Protein AF-0000000083150110 (afdb_homodimer)

Structure (mmCIF, N/CA/C/O backbone):
data_AF-0000000083150110-model_v1
#
loop_
_entity.id
_entity.type
_entity.pdbx_description
1 polymer 'Transcriptional regulator'
#
loop_
_atom_site.group_PDB
_atom_site.id
_atom_site.type_symbol
_atom_site.label_atom_id
_atom_site.label_alt_id
_atom_site.label_comp_id
_atom_site.label_asym_id
_atom_site.label_entity_id
_atom_site.label_seq_id
_atom_site.pdbx_PDB_ins_code
_atom_site.Cartn_x
_atom_site.Cartn_y
_atom_site.Cartn_z
_atom_site.occupancy
_atom_site.B_iso_or_equiv
_atom_site.auth_seq_id
_atom_site.auth_comp_id
_atom_site.auth_asym_id
_atom_site.auth_atom_id
_atom_site.pdbx_PDB_model_num
ATOM 1 N N . MET A 1 1 ? 11.039 -17.516 0.386 1 94 1 MET A N 1
ATOM 2 C CA . MET A 1 1 ? 11.211 -16.078 0.216 1 94 1 MET A CA 1
ATOM 3 C C . MET A 1 1 ? 12.289 -15.539 1.155 1 94 1 MET A C 1
ATOM 5 O O . MET A 1 1 ? 12.344 -15.922 2.324 1 94 1 MET A O 1
ATOM 9 N N . ARG A 1 2 ? 13.18 -14.594 0.629 1 96.5 2 ARG A N 1
ATOM 10 C CA . ARG A 1 2 ? 14.25 -14.031 1.454 1 96.5 2 ARG A CA 1
ATOM 11 C C . ARG A 1 2 ? 13.68 -13.18 2.58 1 96.5 2 ARG A C 1
ATOM 13 O O . ARG A 1 2 ? 12.766 -12.375 2.359 1 96.5 2 ARG A O 1
ATOM 20 N N . PRO A 1 3 ? 14.125 -13.375 3.77 1 95.38 3 PRO A N 1
ATOM 21 C CA . PRO A 1 3 ? 13.609 -12.609 4.906 1 95.38 3 PRO A CA 1
ATOM 22 C C . PRO A 1 3 ? 13.75 -11.102 4.715 1 95.38 3 PRO A C 1
ATOM 24 O O . PRO A 1 3 ? 12.938 -10.328 5.238 1 95.38 3 PRO A O 1
ATOM 27 N N . GLU A 1 4 ? 14.703 -10.641 3.883 1 96.38 4 GLU A N 1
ATOM 28 C CA . GLU A 1 4 ? 14.969 -9.219 3.668 1 96.38 4 GLU A CA 1
ATOM 29 C C . GLU A 1 4 ? 13.828 -8.555 2.898 1 96.38 4 GLU A C 1
ATOM 31 O O . GLU A 1 4 ? 13.695 -7.332 2.91 1 96.38 4 GLU A O 1
ATOM 36 N N . CYS A 1 5 ? 12.992 -9.383 2.209 1 97.5 5 CYS A N 1
ATOM 37 C CA . CYS A 1 5 ? 11.883 -8.836 1.439 1 97.5 5 CYS A CA 1
ATOM 38 C C . CYS A 1 5 ? 10.781 -8.32 2.359 1 97.5 5 CYS A C 1
ATOM 40 O O . CYS A 1 5 ? 9.898 -7.578 1.926 1 97.5 5 CYS A O 1
ATOM 42 N N . PHE A 1 6 ? 10.859 -8.719 3.662 1 95.75 6 PHE A N 1
ATOM 43 C CA . PHE A 1 6 ? 9.781 -8.383 4.59 1 95.75 6 PHE A CA 1
ATOM 44 C C . PHE A 1 6 ? 10.18 -7.203 5.469 1 95.75 6 PHE A C 1
ATOM 46 O O . PHE A 1 6 ? 9.43 -6.812 6.367 1 95.75 6 PHE A O 1
ATOM 53 N N . LEU A 1 7 ? 11.375 -6.652 5.207 1 94.88 7 LEU A N 1
ATOM 54 C CA . LEU A 1 7 ? 11.828 -5.496 5.973 1 94.88 7 LEU A CA 1
ATOM 55 C C . LEU A 1 7 ? 11.125 -4.227 5.504 1 94.88 7 LEU A C 1
ATOM 57 O O . LEU A 1 7 ? 10.594 -4.18 4.391 1 94.88 7 LEU A O 1
ATOM 61 N N . PRO A 1 8 ? 11.062 -3.248 6.441 1 95.25 8 PRO A N 1
ATOM 62 C CA . PRO A 1 8 ? 10.484 -1.968 6.031 1 95.25 8 PRO A CA 1
ATOM 63 C C . PRO A 1 8 ? 11.305 -1.267 4.953 1 95.25 8 PRO A C 1
ATOM 65 O O . PRO A 1 8 ? 12.5 -1.531 4.816 1 95.25 8 PRO A O 1
ATOM 68 N N . PHE A 1 9 ? 10.664 -0.496 4.207 1 94.75 9 PHE A N 1
ATOM 69 C CA . PHE A 1 9 ? 11.359 0.436 3.326 1 94.75 9 PHE A CA 1
ATOM 70 C C . PHE A 1 9 ? 12.148 1.46 4.133 1 94.75 9 PHE A C 1
ATOM 72 O O . PHE A 1 9 ? 11.68 1.935 5.172 1 94.75 9 PHE A O 1
ATOM 79 N N . PRO A 1 10 ? 13.43 1.788 3.73 1 94.88 10 PRO A N 1
ATOM 80 C CA . PRO A 1 10 ? 14.117 1.41 2.492 1 94.88 10 PRO A CA 1
ATOM 81 C C . PRO A 1 10 ? 15.047 0.213 2.676 1 94.88 10 PRO A C 1
ATOM 83 O O . PRO A 1 10 ? 15.852 -0.09 1.791 1 94.88 10 PRO A O 1
ATOM 86 N N . GLU A 1 11 ? 14.945 -0.553 3.756 1 95.44 11 GLU A N 1
ATOM 87 C CA . GLU A 1 11 ? 15.859 -1.653 4.055 1 95.44 11 GLU A CA 1
ATOM 88 C C . GLU A 1 11 ? 15.453 -2.924 3.314 1 95.44 11 GLU A C 1
ATOM 90 O O . GLU A 1 11 ? 16.25 -3.861 3.195 1 95.44 11 GLU A O 1
ATOM 95 N N . TRP A 1 12 ? 14.219 -2.936 2.836 1 96.25 12 TRP A N 1
ATOM 96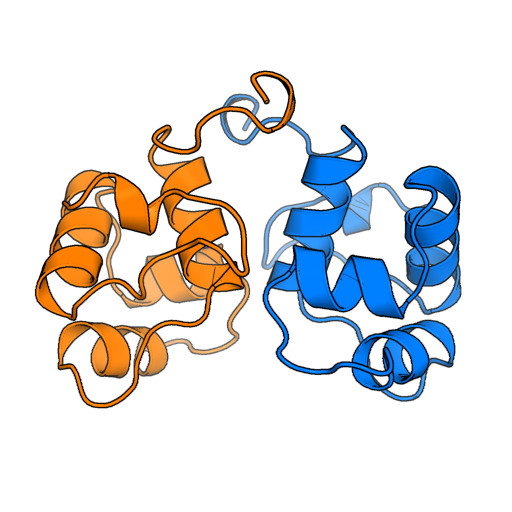 C CA . TRP A 1 12 ? 13.711 -4.137 2.18 1 96.25 12 TRP A CA 1
ATOM 97 C C . TRP A 1 12 ? 14.531 -4.465 0.936 1 96.25 12 TRP A C 1
ATOM 99 O O . TRP A 1 12 ? 15.242 -3.604 0.411 1 96.25 12 TRP A O 1
ATOM 109 N N . SER A 1 13 ? 14.508 -5.746 0.57 1 97.44 13 SER A N 1
ATOM 110 C CA . SER A 1 13 ? 14.961 -6.184 -0.747 1 97.44 13 SER A CA 1
ATOM 111 C C . SER A 1 13 ? 13.781 -6.41 -1.688 1 97.44 13 SER A C 1
ATOM 113 O O . SER A 1 13 ? 12.812 -7.078 -1.326 1 97.44 13 SER A O 1
ATOM 115 N N . VAL A 1 14 ? 13.875 -5.816 -2.799 1 98.25 14 VAL A N 1
ATOM 116 C CA . VAL A 1 14 ? 12.805 -5.965 -3.775 1 98.25 14 VAL A CA 1
ATOM 117 C C . VAL A 1 14 ? 12.586 -7.445 -4.082 1 98.25 14 VAL A C 1
ATOM 119 O O . VAL A 1 14 ? 13.523 -8.148 -4.477 1 98.25 14 VAL A O 1
ATOM 122 N N . PRO A 1 15 ? 11.328 -7.879 -3.807 1 98.31 15 PRO A N 1
ATOM 123 C CA . PRO A 1 15 ? 11.062 -9.281 -4.129 1 98.31 15 PRO A CA 1
ATOM 124 C C . PRO A 1 15 ? 11.273 -9.594 -5.609 1 98.31 15 PRO A C 1
ATOM 126 O O . PRO A 1 15 ? 10.969 -8.766 -6.469 1 98.31 15 PRO A O 1
ATOM 129 N N . THR A 1 16 ? 11.75 -10.812 -5.949 1 98.62 16 THR A N 1
ATOM 130 C CA . THR A 1 16 ? 11.828 -11.297 -7.324 1 98.62 16 THR A CA 1
ATOM 131 C C . THR A 1 16 ? 10.445 -11.703 -7.832 1 98.62 16 THR A C 1
ATOM 133 O O . THR A 1 16 ? 9.5 -11.82 -7.051 1 98.62 16 THR A O 1
ATOM 136 N N . LYS A 1 17 ? 10.391 -11.914 -9.141 1 98.75 17 LYS A N 1
ATOM 137 C CA . LYS A 1 17 ? 9.133 -12.391 -9.711 1 98.75 17 LYS A CA 1
ATOM 138 C C . LYS A 1 17 ? 8.711 -13.711 -9.086 1 98.75 17 LYS A C 1
ATOM 140 O O . LYS A 1 17 ? 7.516 -13.953 -8.891 1 98.75 17 LYS A O 1
ATOM 145 N N . GLU A 1 18 ? 9.688 -14.531 -8.797 1 98.75 18 GLU A N 1
ATOM 146 C CA . GLU A 1 18 ? 9.375 -15.82 -8.18 1 98.75 18 GLU A CA 1
ATOM 147 C C . GLU A 1 18 ? 8.812 -15.633 -6.773 1 98.75 18 GLU A C 1
ATOM 149 O O . GLU A 1 18 ? 7.91 -16.359 -6.359 1 98.75 18 GLU A O 1
ATOM 154 N N . GLU A 1 19 ? 9.352 -14.664 -6.07 1 98.56 19 GLU A N 1
ATOM 155 C CA . GLU A 1 19 ? 8.891 -14.406 -4.711 1 98.56 19 GLU A CA 1
ATOM 156 C C . GLU A 1 19 ? 7.484 -13.805 -4.707 1 98.56 19 GLU A C 1
ATOM 158 O O . GLU A 1 19 ? 6.652 -14.164 -3.871 1 98.56 19 GLU A O 1
ATOM 163 N N . VAL A 1 20 ? 7.227 -12.961 -5.68 1 98.75 20 VAL A N 1
ATOM 164 C CA . VAL A 1 20 ? 5.883 -12.398 -5.812 1 98.75 20 VAL A CA 1
ATOM 165 C C . VAL A 1 20 ? 4.891 -13.516 -6.125 1 98.75 20 VAL A C 1
ATOM 167 O O . VAL A 1 20 ? 3.822 -13.594 -5.508 1 98.75 20 VAL A O 1
ATOM 170 N N . THR A 1 21 ? 5.285 -14.391 -7.059 1 98.69 21 THR A N 1
ATOM 171 C CA . THR A 1 21 ? 4.43 -15.516 -7.43 1 98.69 21 THR A CA 1
ATOM 172 C C . THR A 1 21 ? 4.164 -16.422 -6.227 1 98.69 21 THR A C 1
ATOM 174 O O . THR A 1 21 ? 3.029 -16.844 -6.004 1 98.69 21 THR A O 1
ATOM 177 N N . ALA A 1 22 ? 5.148 -16.641 -5.457 1 98.5 22 ALA A N 1
ATOM 178 C CA . ALA A 1 22 ? 5.016 -17.484 -4.273 1 98.5 22 ALA A CA 1
ATOM 179 C C . ALA A 1 22 ? 4.055 -16.875 -3.262 1 98.5 22 ALA A C 1
ATOM 181 O O . ALA A 1 22 ? 3.24 -17.578 -2.662 1 98.5 22 ALA A O 1
ATOM 182 N N . LEU A 1 23 ? 4.16 -15.57 -3.047 1 98 23 LEU A N 1
ATOM 183 C CA . LEU A 1 23 ? 3.289 -14.898 -2.088 1 98 23 LEU A CA 1
ATOM 184 C C . LEU A 1 23 ? 1.834 -14.953 -2.543 1 98 23 LEU A C 1
ATOM 186 O O . LEU A 1 23 ? 0.933 -15.156 -1.728 1 98 23 LEU A O 1
ATOM 190 N N . LEU A 1 24 ? 1.664 -14.781 -3.852 1 98.38 24 LEU A N 1
ATOM 191 C CA . LEU A 1 24 ? 0.304 -14.906 -4.363 1 98.38 24 LEU A CA 1
ATOM 192 C C . LEU A 1 24 ? -0.237 -16.312 -4.137 1 98.38 24 LEU A C 1
ATOM 194 O O . LEU A 1 24 ? -1.389 -16.484 -3.73 1 98.38 24 LEU A O 1
ATOM 198 N N . ASP A 1 25 ? 0.627 -17.266 -4.328 1 97.81 25 ASP A N 1
ATOM 199 C CA . ASP A 1 25 ? 0.228 -18.656 -4.141 1 97.81 25 ASP A CA 1
ATOM 200 C C . ASP A 1 25 ? -0.114 -18.938 -2.68 1 97.81 25 ASP A C 1
ATOM 202 O O . ASP A 1 25 ? -1.141 -19.547 -2.385 1 97.81 25 ASP A O 1
ATOM 206 N N . ILE A 1 26 ? 0.698 -18.469 -1.763 1 96.5 26 ILE A N 1
ATOM 207 C CA . ILE A 1 26 ? 0.482 -18.641 -0.329 1 96.5 26 ILE A CA 1
ATOM 208 C C . ILE A 1 26 ? -0.832 -17.969 0.074 1 96.5 26 ILE A C 1
ATOM 210 O O . ILE A 1 26 ? -1.556 -18.484 0.933 1 96.5 26 ILE A O 1
ATOM 214 N N . SER A 1 27 ? -1.154 -16.844 -0.47 1 96.5 27 SER A N 1
ATOM 215 C CA . SER A 1 27 ? -2.33 -16.047 -0.138 1 96.5 27 SER A CA 1
ATOM 216 C C . SER A 1 27 ? -3.59 -16.625 -0.77 1 96.5 27 SER A C 1
ATOM 218 O O . SER A 1 27 ? -4.707 -16.25 -0.398 1 96.5 27 SER A O 1
ATOM 220 N N . GLY A 1 28 ? -3.375 -17.516 -1.802 1 97.81 28 GLY A N 1
ATOM 221 C CA . GLY A 1 28 ? -4.508 -18.078 -2.516 1 97.81 28 GLY A CA 1
ATOM 222 C C . GLY A 1 28 ? -5.219 -17.078 -3.4 1 97.81 28 GLY A C 1
ATOM 223 O O . GLY A 1 28 ? -6.426 -17.188 -3.629 1 97.81 28 GLY A O 1
ATOM 224 N N . LEU A 1 29 ? -4.566 -16.125 -3.855 1 97.69 29 LEU A N 1
ATOM 225 C CA . LEU A 1 29 ? -5.164 -15.055 -4.66 1 97.69 29 LEU A CA 1
ATOM 226 C C . LEU A 1 29 ? -4.781 -15.211 -6.129 1 97.69 29 LEU A C 1
ATOM 228 O O . LEU A 1 29 ? -3.645 -15.562 -6.445 1 97.69 29 LEU A O 1
ATOM 232 N N . THR A 1 30 ? -5.758 -14.938 -6.961 1 97.06 30 THR A N 1
ATOM 233 C CA . THR A 1 30 ? -5.422 -14.695 -8.359 1 97.06 30 THR A CA 1
ATOM 234 C C . THR A 1 30 ? -4.801 -13.312 -8.531 1 97.06 30 THR A C 1
ATOM 236 O O . THR A 1 30 ? -4.855 -12.484 -7.621 1 97.06 30 THR A O 1
ATOM 239 N N . GLN A 1 31 ? -4.262 -13.109 -9.68 1 97.44 31 GLN A N 1
ATOM 240 C CA . GLN A 1 31 ? -3.707 -11.797 -9.992 1 97.44 31 GLN A CA 1
ATOM 241 C C . GLN A 1 31 ? -4.781 -10.711 -9.914 1 97.44 31 GLN A C 1
ATOM 243 O O . GLN A 1 31 ? -4.527 -9.617 -9.414 1 97.44 31 GLN A O 1
ATOM 248 N N . LYS A 1 32 ? -5.93 -11.031 -10.453 1 96.69 32 LYS A N 1
ATOM 249 C CA . LYS A 1 32 ? -7.051 -10.102 -10.406 1 96.69 32 LYS A CA 1
ATOM 250 C C . LYS A 1 32 ? -7.453 -9.789 -8.969 1 96.69 32 LYS A C 1
ATOM 252 O O . LYS A 1 32 ? -7.684 -8.633 -8.617 1 96.69 32 LYS A O 1
ATOM 257 N N . GLN A 1 33 ? -7.574 -10.742 -8.102 1 96.88 33 GLN A N 1
ATOM 258 C CA . GLN A 1 33 ? -7.934 -10.562 -6.695 1 96.88 33 GLN A CA 1
ATOM 259 C C . GLN A 1 33 ? -6.867 -9.758 -5.953 1 96.88 33 GLN A C 1
ATOM 261 O O . GLN A 1 33 ? -7.191 -8.914 -5.117 1 96.88 33 GLN A O 1
ATOM 266 N N . ALA A 1 34 ? -5.594 -10.023 -6.215 1 97.5 34 ALA A N 1
ATOM 267 C CA . ALA A 1 34 ? -4.496 -9.273 -5.617 1 97.5 34 ALA A CA 1
ATOM 268 C C . ALA A 1 34 ? -4.57 -7.797 -6.004 1 97.5 34 ALA A C 1
ATOM 270 O O . ALA A 1 34 ? -4.371 -6.918 -5.16 1 97.5 34 ALA A O 1
ATOM 271 N N . ALA A 1 35 ? -4.848 -7.57 -7.281 1 97.56 35 ALA A N 1
ATOM 272 C CA . ALA A 1 35 ? -4.992 -6.199 -7.754 1 97.56 35 ALA A CA 1
ATOM 273 C C . ALA A 1 35 ? -6.09 -5.465 -6.988 1 97.56 35 ALA A C 1
ATOM 275 O O . ALA A 1 35 ? -5.895 -4.328 -6.551 1 97.56 35 ALA A O 1
ATOM 276 N N . THR A 1 36 ? -7.215 -6.098 -6.805 1 96.44 36 THR A N 1
ATOM 277 C CA . THR A 1 36 ? -8.312 -5.508 -6.051 1 96.44 36 THR A CA 1
ATOM 278 C C . THR A 1 36 ? -7.914 -5.273 -4.598 1 96.44 36 THR A C 1
ATOM 280 O O . THR A 1 36 ? -8.188 -4.215 -4.035 1 96.44 36 THR A O 1
ATOM 283 N N . LEU A 1 37 ? -7.238 -6.227 -4.035 1 96.12 37 LEU A N 1
ATOM 284 C CA . LEU A 1 37 ? -6.824 -6.164 -2.637 1 96.12 37 LEU A CA 1
ATOM 285 C C . LEU A 1 37 ? -5.988 -4.918 -2.373 1 96.12 37 LEU A C 1
ATOM 287 O O . LEU A 1 37 ? -6.141 -4.27 -1.335 1 96.12 37 LEU A O 1
ATOM 291 N N . VAL A 1 38 ? -5.121 -4.582 -3.299 1 96.75 38 VAL A N 1
ATOM 292 C CA . VAL A 1 38 ? -4.203 -3.477 -3.051 1 96.75 38 VAL A CA 1
ATOM 293 C C . VAL A 1 38 ? -4.809 -2.174 -3.566 1 96.75 38 VAL A C 1
ATOM 295 O O . VAL A 1 38 ? -4.18 -1.116 -3.492 1 96.75 38 VAL A O 1
ATOM 298 N N . GLY A 1 39 ? -5.965 -2.26 -4.16 1 96.81 39 GLY A N 1
ATOM 299 C CA . GLY A 1 39 ? -6.699 -1.051 -4.5 1 96.81 39 GLY A CA 1
ATOM 300 C C . GLY A 1 39 ? -6.539 -0.643 -5.953 1 96.81 39 GLY A C 1
ATOM 301 O O . GLY A 1 39 ? -6.715 0.527 -6.297 1 96.81 39 GLY A O 1
ATOM 302 N N . LEU A 1 40 ? -6.113 -1.489 -6.801 1 96.94 40 LEU A N 1
ATOM 303 C CA . LEU A 1 40 ? -5.977 -1.175 -8.219 1 96.94 40 LEU A CA 1
ATOM 304 C C . LEU A 1 40 ? -7.301 -1.364 -8.945 1 96.94 40 LEU A C 1
ATOM 306 O O . LEU A 1 40 ? -8.039 -2.309 -8.664 1 96.94 40 LEU A O 1
ATOM 310 N N . LYS A 1 41 ? -7.633 -0.404 -9.812 1 90.44 41 LYS A N 1
ATOM 311 C CA . LYS A 1 41 ? -8.82 -0.525 -10.656 1 90.44 41 LYS A CA 1
ATOM 312 C C . LYS A 1 41 ? -8.562 -1.456 -11.844 1 90.44 41 LYS A C 1
ATOM 314 O O . LYS A 1 41 ? -9.445 -1.687 -12.664 1 90.44 41 LYS A O 1
ATOM 319 N N . ASP A 1 42 ? -7.555 -2.135 -11.844 1 84.62 42 ASP A N 1
ATOM 320 C CA . ASP A 1 42 ? -7.141 -3.084 -12.867 1 84.62 42 ASP A CA 1
ATOM 321 C C . ASP A 1 42 ? -7.961 -4.371 -12.789 1 84.62 42 ASP A C 1
ATOM 323 O O . ASP A 1 42 ? -7.629 -5.277 -12.031 1 84.62 42 ASP A O 1
ATOM 327 N N . ASN A 1 43 ? -8.945 -4.488 -13.641 1 77.31 43 ASN A N 1
ATOM 328 C CA . ASN A 1 43 ? -9.922 -5.566 -13.547 1 77.31 43 ASN A CA 1
ATOM 329 C C . ASN A 1 43 ? -9.422 -6.84 -14.227 1 77.31 43 ASN A C 1
ATOM 331 O O . ASN A 1 43 ? -10.094 -7.871 -14.203 1 77.31 43 ASN A O 1
ATOM 335 N N . ASN A 1 44 ? -8.297 -6.82 -14.75 1 90.5 44 ASN A N 1
ATOM 336 C CA . ASN A 1 44 ? -7.875 -8.062 -15.391 1 90.5 44 ASN A CA 1
ATOM 337 C C . ASN A 1 44 ? -6.555 -8.57 -14.82 1 90.5 44 ASN A C 1
ATOM 339 O O . ASN A 1 44 ? -6 -9.555 -15.312 1 90.5 44 ASN A O 1
ATOM 343 N N . GLY A 1 45 ? -6.09 -7.914 -13.852 1 94.75 45 GLY A N 1
ATOM 344 C CA . GLY A 1 45 ? -4.902 -8.383 -13.156 1 94.75 45 GLY A CA 1
ATOM 345 C C . GLY A 1 45 ? -3.621 -8.141 -13.93 1 94.75 45 GLY A C 1
ATOM 346 O O . GLY A 1 45 ? -2.596 -8.773 -13.656 1 94.75 45 GLY A O 1
ATOM 347 N N . ARG A 1 46 ? -3.701 -7.297 -14.914 1 96.31 46 ARG A N 1
ATOM 348 C CA . ARG A 1 46 ? -2.551 -7.047 -15.773 1 96.31 46 ARG A CA 1
ATOM 349 C C . ARG A 1 46 ? -1.355 -6.555 -14.969 1 96.31 46 ARG A C 1
ATOM 351 O O . ARG A 1 46 ? -0.223 -6.98 -15.203 1 96.31 46 ARG A O 1
ATOM 358 N N . THR A 1 47 ? -1.554 -5.668 -14.047 1 97.12 47 THR A N 1
ATOM 359 C CA . THR A 1 47 ? -0.468 -5.105 -13.25 1 97.12 47 THR A CA 1
ATOM 360 C C . THR A 1 47 ? 0.28 -6.207 -12.5 1 97.12 47 THR A C 1
ATOM 362 O O . THR A 1 47 ? 1.508 -6.285 -12.57 1 97.12 47 THR A O 1
ATOM 365 N N . PHE A 1 48 ? -0.408 -7.059 -11.836 1 98 48 PHE A N 1
ATOM 366 C CA . PHE A 1 48 ? 0.24 -8.117 -11.078 1 98 48 PHE A CA 1
ATOM 367 C C . PHE A 1 48 ? 0.838 -9.164 -12.016 1 98 48 PHE A C 1
ATOM 369 O O . PHE A 1 48 ? 1.856 -9.781 -11.695 1 98 48 PHE A O 1
ATOM 376 N N . ARG A 1 49 ? 0.28 -9.32 -13.195 1 97.75 49 ARG A N 1
ATOM 377 C CA . ARG A 1 49 ? 0.909 -10.203 -14.172 1 97.75 49 ARG A CA 1
ATOM 378 C C . ARG A 1 49 ? 2.305 -9.711 -14.539 1 97.75 49 ARG A C 1
ATOM 380 O O . ARG A 1 49 ? 3.229 -10.508 -14.703 1 97.75 49 ARG A O 1
ATOM 387 N N . ARG A 1 50 ? 2.422 -8.398 -14.672 1 98.12 50 ARG A N 1
ATOM 388 C C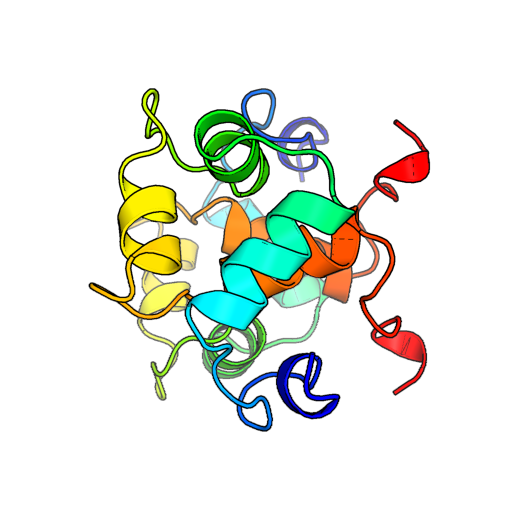A . ARG A 1 50 ? 3.727 -7.824 -14.992 1 98.12 50 ARG A CA 1
ATOM 389 C C . ARG A 1 50 ? 4.727 -8.086 -13.867 1 98.12 50 ARG A C 1
ATOM 391 O O . ARG A 1 50 ? 5.918 -8.273 -14.125 1 98.12 50 ARG A O 1
ATOM 398 N N . PHE A 1 51 ? 4.262 -8.086 -12.609 1 98.44 51 PHE A N 1
ATOM 399 C CA . PHE A 1 51 ? 5.133 -8.398 -11.484 1 98.44 51 PHE A CA 1
ATOM 400 C C . PHE A 1 51 ? 5.586 -9.852 -11.539 1 98.44 51 PHE A C 1
ATOM 402 O O . PHE A 1 51 ? 6.773 -10.148 -11.391 1 98.44 51 PHE A O 1
ATOM 409 N N . THR A 1 52 ? 4.613 -10.75 -11.797 1 98.5 52 THR A N 1
ATOM 410 C CA . THR A 1 52 ? 4.91 -12.18 -11.75 1 98.5 52 THR A CA 1
ATOM 411 C C . THR A 1 52 ? 5.688 -12.617 -12.984 1 98.5 52 THR A C 1
ATOM 413 O O . THR A 1 52 ? 6.344 -13.656 -12.977 1 98.5 52 THR A O 1
ATOM 416 N N . MET A 1 53 ? 5.605 -11.852 -14.008 1 98.25 53 MET A N 1
ATOM 417 C CA . MET A 1 53 ? 6.383 -12.141 -15.211 1 98.25 53 MET A CA 1
ATOM 418 C C . MET A 1 53 ? 7.758 -11.484 -15.141 1 98.25 53 MET A C 1
ATOM 420 O O . MET A 1 53 ? 8.625 -11.758 -15.969 1 98.25 53 MET A O 1
ATOM 424 N N . GLY A 1 54 ? 7.965 -10.672 -14.18 1 98.38 54 GLY A N 1
ATOM 425 C CA . GLY A 1 54 ? 9.25 -10.008 -14.016 1 98.38 54 GLY A CA 1
ATOM 426 C C . GLY A 1 54 ? 9.438 -8.828 -14.945 1 98.38 54 GLY A C 1
ATOM 427 O O . GLY A 1 54 ? 10.57 -8.367 -15.148 1 9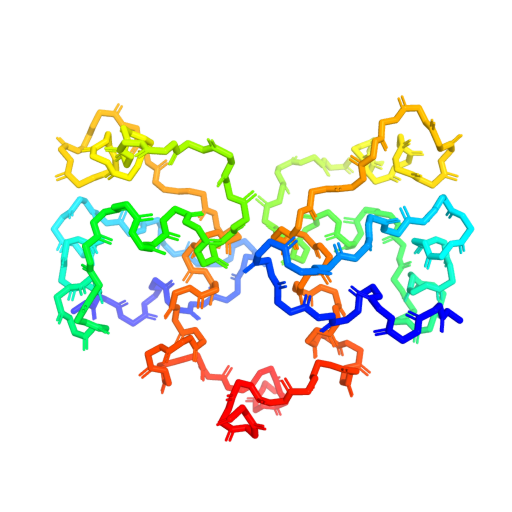8.38 54 GLY A O 1
ATOM 428 N N . GLU A 1 55 ? 8.398 -8.328 -15.625 1 98.44 55 GLU A N 1
ATOM 429 C CA . GLU A 1 55 ? 8.477 -7.172 -16.5 1 98.44 55 GLU A CA 1
ATOM 430 C C . GLU A 1 55 ? 8.727 -5.891 -15.719 1 98.44 55 GLU A C 1
ATOM 432 O O . GLU A 1 55 ? 9.438 -4.996 -16.172 1 98.44 55 GLU A O 1
ATOM 437 N N . THR A 1 56 ? 8.086 -5.738 -14.594 1 98.12 56 THR A N 1
ATOM 438 C CA . THR A 1 56 ? 8.266 -4.617 -13.68 1 98.12 56 THR A CA 1
ATOM 439 C C . THR A 1 56 ? 8.375 -5.109 -12.234 1 98.12 56 THR A C 1
ATOM 441 O O . THR A 1 56 ? 7.684 -6.051 -11.844 1 98.12 56 THR A O 1
ATOM 444 N N . PRO A 1 57 ? 9.211 -4.508 -11.453 1 98.19 57 PRO A N 1
ATOM 445 C CA . PRO A 1 57 ? 9.25 -4.883 -10.039 1 98.19 57 PRO A CA 1
ATOM 446 C C . PRO A 1 57 ? 7.992 -4.465 -9.289 1 98.19 57 PRO A C 1
ATOM 448 O O . PRO A 1 57 ? 7.363 -3.463 -9.633 1 98.19 57 PRO A O 1
ATOM 451 N N . ILE A 1 58 ? 7.68 -5.219 -8.305 1 98.44 58 ILE A N 1
ATOM 452 C CA . ILE A 1 58 ? 6.516 -4.875 -7.496 1 98.44 58 ILE A CA 1
ATOM 453 C C . ILE A 1 58 ? 6.82 -3.643 -6.648 1 98.44 58 ILE A C 1
ATOM 455 O O . ILE A 1 58 ? 7.957 -3.453 -6.203 1 98.44 58 ILE A O 1
ATOM 459 N N . ALA A 1 59 ? 5.816 -2.854 -6.434 1 97.81 59 ALA A N 1
ATOM 460 C CA . ALA A 1 59 ? 5.938 -1.71 -5.535 1 97.81 59 ALA A CA 1
ATOM 461 C C . ALA A 1 59 ? 5.922 -2.156 -4.074 1 97.81 59 ALA A C 1
ATOM 463 O O . ALA A 1 59 ? 5.211 -3.098 -3.715 1 97.81 59 ALA A O 1
ATOM 464 N N . TYR A 1 60 ? 6.52 -1.407 -3.23 1 97.44 60 TYR A N 1
ATOM 465 C CA . TYR A 1 60 ? 6.602 -1.748 -1.814 1 97.44 60 TYR A CA 1
ATOM 466 C C . TYR A 1 60 ? 5.215 -1.811 -1.187 1 97.44 60 TYR A C 1
ATOM 468 O O . TYR A 1 60 ? 4.918 -2.723 -0.413 1 97.44 60 TYR A O 1
ATOM 476 N N . ALA A 1 61 ? 4.449 -0.85 -1.509 1 97.25 61 ALA A N 1
ATOM 477 C CA . ALA A 1 61 ? 3.137 -0.746 -0.877 1 97.25 61 ALA A CA 1
ATOM 478 C C . ALA A 1 61 ? 2.281 -1.973 -1.185 1 97.25 61 ALA A C 1
ATOM 480 O O . ALA A 1 61 ? 1.602 -2.5 -0.301 1 97.25 61 ALA A O 1
ATOM 481 N N . TYR A 1 62 ? 2.363 -2.447 -2.383 1 97.56 62 TYR A N 1
ATOM 482 C CA . TYR A 1 62 ? 1.574 -3.611 -2.768 1 97.56 62 TYR A CA 1
ATOM 483 C C . TYR A 1 62 ? 2.092 -4.871 -2.084 1 97.56 62 TYR A C 1
ATOM 485 O O . TYR A 1 62 ? 1.307 -5.695 -1.611 1 97.56 62 TYR A O 1
ATOM 493 N N . TRP A 1 63 ? 3.379 -4.953 -2.049 1 98 63 TRP A N 1
ATOM 494 C CA . TRP A 1 63 ? 4.012 -6.066 -1.351 1 98 63 TRP A CA 1
ATOM 495 C C . TRP A 1 63 ? 3.596 -6.094 0.117 1 98 63 TRP A C 1
ATOM 497 O O . TRP A 1 63 ? 3.211 -7.141 0.641 1 98 63 TRP A O 1
ATOM 507 N N . PHE A 1 64 ? 3.611 -4.977 0.762 1 96.31 64 PHE A N 1
ATOM 508 C CA . PHE A 1 64 ? 3.248 -4.852 2.168 1 96.31 64 PHE A CA 1
ATOM 509 C C . PHE A 1 64 ? 1.816 -5.312 2.402 1 96.31 64 PHE A C 1
ATOM 511 O O . PHE A 1 64 ? 1.55 -6.078 3.332 1 96.31 64 PHE A O 1
ATOM 518 N N . ILE A 1 65 ? 0.938 -4.93 1.591 1 96 65 ILE A N 1
ATOM 519 C CA . ILE A 1 65 ? -0.465 -5.285 1.764 1 96 65 ILE A CA 1
ATOM 520 C C . ILE A 1 65 ? -0.64 -6.793 1.579 1 96 65 ILE A C 1
ATOM 522 O O . ILE A 1 65 ? -1.363 -7.438 2.342 1 96 65 ILE A O 1
ATOM 526 N N . LEU A 1 66 ? 0.008 -7.367 0.6 1 96.31 66 LEU A N 1
ATOM 527 C CA . LEU A 1 66 ? -0.07 -8.812 0.395 1 96.31 66 LEU A CA 1
ATOM 528 C C . LEU A 1 66 ? 0.477 -9.562 1.604 1 96.31 66 LEU A C 1
ATOM 530 O O . LEU A 1 66 ? -0.084 -10.578 2.012 1 96.31 66 LEU A O 1
ATOM 534 N N . CYS A 1 67 ? 1.632 -9.039 2.158 1 95.81 67 CYS A N 1
ATOM 535 C CA . CYS A 1 67 ? 2.221 -9.664 3.338 1 95.81 67 CYS A CA 1
ATOM 536 C C . CYS A 1 67 ? 1.26 -9.609 4.52 1 95.81 67 CYS A C 1
ATOM 538 O O . CYS A 1 67 ? 1.126 -10.586 5.262 1 95.81 67 CYS A O 1
ATOM 540 N N . GLN A 1 68 ? 0.64 -8.5 4.645 1 93.06 68 GLN A N 1
ATOM 541 C CA . GLN A 1 68 ? -0.354 -8.367 5.707 1 93.06 68 GLN A CA 1
ATOM 542 C C . GLN A 1 68 ? -1.498 -9.359 5.52 1 93.06 68 GLN A C 1
ATOM 544 O O . GLN A 1 68 ? -1.923 -10.016 6.473 1 93.06 68 GLN A O 1
ATOM 549 N N . TYR A 1 69 ? -1.929 -9.5 4.34 1 93.44 69 TYR A N 1
ATOM 550 C CA . TYR A 1 69 ? -3.016 -10.422 4.02 1 93.44 69 TYR A CA 1
ATOM 551 C C . TYR A 1 69 ? -2.629 -11.859 4.34 1 93.44 69 TYR A C 1
ATOM 553 O O . TYR A 1 69 ? -3.443 -12.625 4.859 1 93.44 69 TYR A O 1
ATOM 561 N N . ALA A 1 70 ? -1.389 -12.188 4.02 1 94.5 70 ALA A N 1
ATOM 562 C CA . ALA A 1 70 ? -0.899 -13.547 4.199 1 94.5 70 ALA A CA 1
ATOM 563 C C . ALA A 1 70 ? -0.518 -13.812 5.652 1 94.5 70 ALA A C 1
ATOM 565 O O . ALA A 1 70 ? -0.185 -14.945 6.02 1 94.5 70 ALA A O 1
ATOM 566 N N . GLY A 1 71 ? -0.516 -12.758 6.469 1 90.12 71 GLY A N 1
ATOM 567 C CA . GLY A 1 71 ? -0.107 -12.922 7.852 1 90.12 71 GLY A CA 1
ATOM 568 C C . GLY A 1 71 ? 1.397 -13.023 8.023 1 90.12 71 GLY A C 1
ATOM 569 O O . GLY A 1 71 ? 1.879 -13.672 8.953 1 90.12 71 GLY A O 1
ATOM 570 N N . LEU A 1 72 ? 2.148 -12.602 7.07 1 87 72 LEU A N 1
ATOM 571 C CA . LEU A 1 72 ? 3.605 -12.695 7.09 1 87 72 LEU A CA 1
ATOM 572 C C . LEU A 1 72 ? 4.223 -11.383 7.574 1 87 72 LEU A C 1
ATOM 574 O O . LEU A 1 72 ? 5.43 -11.312 7.809 1 87 72 LEU A O 1
ATOM 578 N N . SER A 1 73 ? 3.508 -10.234 7.605 1 70.75 73 SER A N 1
ATOM 579 C CA . SER A 1 73 ? 4.105 -8.969 8.016 1 70.75 73 SER A CA 1
ATOM 580 C C . SER A 1 73 ? 4.402 -8.953 9.508 1 70.75 73 SER A C 1
ATOM 582 O O . SER A 1 73 ? 3.658 -9.539 10.297 1 70.75 73 SER A O 1
ATOM 584 N N . ASN A 1 74 ? 5.77 -8.844 9.75 1 54.53 74 ASN A N 1
ATOM 585 C CA . ASN A 1 74 ? 6.113 -8.617 11.148 1 54.53 74 ASN A CA 1
ATOM 586 C C . ASN A 1 74 ? 5.41 -7.379 11.703 1 54.53 74 ASN A C 1
ATOM 588 O O . ASN A 1 74 ? 5.215 -6.398 10.984 1 54.53 74 ASN A O 1
ATOM 592 N N . ASN A 1 75 ? 4.414 -7.5 12.492 1 51.41 75 ASN A N 1
ATOM 593 C CA . ASN A 1 75 ? 3.707 -6.406 13.156 1 51.41 75 ASN A CA 1
ATOM 594 C C . ASN A 1 75 ? 4.629 -5.223 13.422 1 51.41 75 ASN A C 1
ATOM 596 O O . ASN A 1 75 ? 5.816 -5.402 13.695 1 51.41 75 ASN A O 1
ATOM 600 N N . TYR A 1 76 ? 4.488 -4.02 12.617 1 43.31 76 TYR A N 1
ATOM 601 C CA . TYR A 1 76 ? 5.145 -2.758 12.938 1 43.31 76 TYR A CA 1
ATOM 602 C C . TYR A 1 76 ? 5.516 -2.695 14.414 1 43.31 76 TYR A C 1
ATOM 604 O O . TYR A 1 76 ? 6.543 -2.115 14.781 1 43.31 76 TYR A O 1
ATOM 612 N N . LYS A 1 77 ? 4.582 -3.006 15.359 1 39.06 77 LYS A N 1
ATOM 613 C CA . LYS A 1 77 ? 5.031 -2.818 16.734 1 39.06 77 LYS A CA 1
ATOM 614 C C . LYS A 1 77 ? 6.242 -3.693 17.047 1 39.06 77 LYS A C 1
ATOM 616 O O . LYS A 1 77 ? 6.828 -3.598 18.125 1 39.06 77 LYS A O 1
ATOM 621 N N . ASN A 1 78 ? 6.457 -4.758 16.391 1 32.72 78 ASN A N 1
ATOM 622 C CA . ASN A 1 78 ? 7.676 -5.426 16.844 1 32.72 78 ASN A CA 1
ATOM 623 C C . ASN A 1 78 ? 8.922 -4.734 16.297 1 32.72 78 ASN A C 1
ATOM 625 O O . ASN A 1 78 ? 9.992 -5.344 16.219 1 32.72 78 ASN A O 1
ATOM 629 N N . ILE A 1 79 ? 8.664 -3.682 15.594 1 24.67 79 ILE A N 1
ATOM 630 C CA . ILE A 1 79 ? 9.922 -2.947 15.5 1 24.67 79 ILE A CA 1
ATOM 631 C C . ILE A 1 79 ? 10.242 -2.299 16.844 1 24.67 79 ILE A C 1
ATOM 633 O O . ILE A 1 79 ? 9.359 -1.711 17.484 1 24.67 79 ILE A O 1
ATOM 637 N N . MET B 1 1 ? -12.445 11.703 10.883 1 94 1 MET B N 1
ATOM 638 C CA . MET B 1 1 ? -12.383 10.961 9.625 1 94 1 MET B CA 1
ATOM 639 C C . MET B 1 1 ? -13.594 10.047 9.477 1 94 1 MET B C 1
ATOM 641 O O . MET B 1 1 ? -14.008 9.391 10.43 1 94 1 MET B O 1
ATOM 645 N N . ARG B 1 2 ? -14.188 9.977 8.195 1 96.44 2 ARG B N 1
ATOM 646 C CA . ARG B 1 2 ? -15.359 9.133 7.953 1 96.44 2 ARG B CA 1
ATOM 647 C C . ARG B 1 2 ? -15 7.652 8.078 1 96.44 2 ARG B C 1
ATOM 649 O O . ARG B 1 2 ? -13.969 7.215 7.559 1 96.44 2 ARG B O 1
ATOM 656 N N . PRO B 1 3 ? -15.773 6.906 8.789 1 95.31 3 PRO B N 1
ATOM 657 C CA . PRO B 1 3 ? -15.477 5.484 8.969 1 95.31 3 PRO B CA 1
ATOM 658 C C . PRO B 1 3 ? -15.367 4.727 7.652 1 95.31 3 PRO B C 1
ATOM 660 O O . PRO B 1 3 ? -14.641 3.734 7.562 1 95.31 3 PRO B O 1
ATOM 663 N N . GLU B 1 4 ? -16 5.227 6.57 1 96.38 4 GLU B N 1
ATOM 664 C CA . GLU B 1 4 ? -16.016 4.555 5.273 1 96.38 4 GLU B CA 1
ATOM 665 C C . GLU B 1 4 ? -14.641 4.605 4.613 1 96.38 4 GLU B C 1
ATOM 667 O O . GLU B 1 4 ? -14.359 3.832 3.695 1 96.38 4 GLU B O 1
ATOM 672 N N . CYS B 1 5 ? -13.766 5.539 5.09 1 97.44 5 CYS B N 1
ATOM 673 C CA . CYS B 1 5 ? -12.43 5.652 4.516 1 97.44 5 CYS B CA 1
ATOM 674 C C . CYS B 1 5 ? -11.555 4.477 4.934 1 97.44 5 CYS B C 1
ATOM 676 O O . CYS B 1 5 ? -10.5 4.242 4.34 1 97.44 5 CYS B O 1
ATOM 678 N N . PHE B 1 6 ? -12.023 3.711 5.957 1 95.69 6 PHE B N 1
ATOM 679 C CA . PHE B 1 6 ? -11.203 2.643 6.508 1 95.69 6 PHE B CA 1
ATOM 680 C C . PHE B 1 6 ? -11.656 1.285 5.984 1 95.69 6 PHE B C 1
ATOM 682 O O . PHE B 1 6 ? -11.125 0.248 6.387 1 95.69 6 PHE B O 1
ATOM 689 N N . LEU B 1 7 ? -12.648 1.314 5.086 1 94.88 7 LEU B N 1
ATOM 690 C CA . LEU B 1 7 ? -13.125 0.071 4.492 1 94.88 7 LEU B CA 1
ATOM 691 C C . LEU B 1 7 ? -12.164 -0.431 3.426 1 94.88 7 LEU B C 1
ATOM 693 O O . LEU B 1 7 ? -11.359 0.342 2.896 1 94.88 7 LEU B O 1
ATOM 697 N N . PRO B 1 8 ? -12.227 -1.774 3.215 1 95.25 8 PRO B N 1
ATOM 698 C CA . PRO B 1 8 ? -11.391 -2.314 2.139 1 95.25 8 PRO B CA 1
ATOM 699 C C . PRO B 1 8 ? -11.797 -1.8 0.76 1 95.25 8 PRO B C 1
ATOM 701 O O . PRO B 1 8 ? -12.945 -1.379 0.569 1 95.25 8 PRO B O 1
ATOM 704 N N . PHE B 1 9 ? -10.883 -1.77 -0.095 1 94.69 9 PHE B N 1
ATOM 705 C CA . PHE B 1 9 ? -11.188 -1.564 -1.506 1 94.69 9 PHE B CA 1
ATOM 706 C C . PHE B 1 9 ? -12.016 -2.719 -2.055 1 94.69 9 PHE B C 1
ATOM 708 O O . PHE B 1 9 ? -11.789 -3.877 -1.706 1 94.69 9 PHE B O 1
ATOM 715 N N . PRO B 1 10 ? -13.094 -2.451 -2.883 1 94.81 10 PRO B N 1
ATOM 716 C CA . PRO B 1 10 ? -13.469 -1.163 -3.473 1 94.81 10 PRO B CA 1
ATOM 717 C C . PRO B 1 10 ? -14.562 -0.448 -2.682 1 94.81 10 PRO B C 1
ATOM 719 O O . PRO B 1 10 ? -15.133 0.537 -3.16 1 94.81 10 PRO B O 1
ATOM 722 N N . GLU B 1 11 ? -14.859 -0.822 -1.449 1 95.44 11 GLU B N 1
ATOM 723 C CA . GLU B 1 11 ? -15.953 -0.261 -0.668 1 95.44 11 GLU B CA 1
ATOM 724 C C . GLU B 1 11 ? -15.539 1.039 0.014 1 95.44 11 GLU B C 1
ATOM 726 O O . GLU B 1 11 ? -16.391 1.809 0.467 1 95.44 11 GLU B O 1
ATOM 731 N N . TRP B 1 12 ? -14.234 1.251 0.08 1 96.25 12 TRP B N 1
ATOM 732 C CA . TRP B 1 12 ? -13.734 2.432 0.78 1 96.25 12 TRP B CA 1
ATOM 733 C C . TRP B 1 12 ? -14.234 3.709 0.114 1 96.25 12 TRP B C 1
ATOM 735 O O . TRP B 1 12 ? -14.656 3.689 -1.045 1 96.25 12 TRP B O 1
ATOM 745 N N . SER B 1 13 ? -14.289 4.785 0.914 1 97.38 13 SER B N 1
ATOM 746 C CA . SER B 1 13 ? -14.43 6.137 0.389 1 97.38 13 SER B CA 1
ATOM 747 C C . SER B 1 13 ? -13.086 6.859 0.342 1 97.38 13 SER B C 1
ATOM 749 O O . SER B 1 13 ? -12.344 6.859 1.325 1 97.38 13 SER B O 1
ATOM 751 N N . VAL B 1 14 ? -12.812 7.363 -0.785 1 98.25 14 VAL B N 1
ATOM 752 C CA . VAL B 1 14 ? -11.547 8.07 -0.939 1 98.25 14 VAL B CA 1
ATOM 753 C C . VAL B 1 14 ? -11.453 9.188 0.101 1 98.25 14 VAL B C 1
ATOM 755 O O . VAL B 1 14 ? -12.328 10.047 0.183 1 98.25 14 VAL B O 1
ATOM 758 N N . PRO B 1 15 ? -10.367 9.07 0.924 1 98.31 15 PRO B N 1
ATOM 759 C CA . PRO B 1 15 ? -10.203 10.148 1.903 1 98.31 15 PRO B CA 1
ATOM 760 C C . PRO B 1 15 ? -10.055 11.523 1.251 1 98.31 15 PRO B C 1
ATOM 762 O O . PRO B 1 15 ? -9.422 11.641 0.196 1 98.31 15 PRO B O 1
ATOM 765 N N . THR B 1 16 ? -10.586 12.602 1.877 1 98.62 16 THR B N 1
ATOM 766 C CA . THR B 1 16 ? -10.359 13.977 1.45 1 98.62 16 THR B CA 1
ATOM 767 C C . THR B 1 16 ? -8.961 14.445 1.846 1 98.62 16 THR B C 1
ATOM 769 O O . THR B 1 16 ? -8.281 13.789 2.641 1 98.62 16 THR B O 1
ATOM 772 N N . LYS B 1 17 ? -8.586 15.578 1.278 1 98.75 17 LYS B N 1
ATOM 773 C CA . LYS B 1 17 ? -7.297 16.156 1.651 1 98.75 17 LYS B CA 1
ATOM 774 C C . LYS B 1 17 ? -7.23 16.422 3.152 1 98.75 17 LYS B C 1
ATOM 776 O O . LYS B 1 17 ? -6.176 16.266 3.77 1 98.75 17 LYS B O 1
ATOM 781 N N . GLU B 1 18 ? -8.359 16.828 3.707 1 98.75 18 GLU B N 1
ATOM 782 C CA . GLU B 1 18 ? -8.398 17.094 5.141 1 98.75 18 GLU B CA 1
ATOM 783 C C . GLU B 1 18 ? -8.211 15.812 5.945 1 98.75 18 GLU B C 1
ATOM 785 O O . GLU B 1 18 ? -7.555 15.812 6.988 1 98.75 18 GLU B O 1
ATOM 790 N N . GLU B 1 19 ? -8.781 14.75 5.453 1 98.56 19 GLU B N 1
ATOM 791 C CA . GLU B 1 19 ? -8.664 13.469 6.148 1 98.56 19 GLU B CA 1
ATOM 792 C C . GLU B 1 19 ? -7.246 12.914 6.055 1 98.56 19 GLU B C 1
ATOM 794 O O . GLU B 1 19 ? -6.723 12.375 7.031 1 98.56 19 GLU B O 1
ATOM 799 N N . VAL B 1 20 ? -6.625 13.117 4.906 1 98.69 20 VAL B N 1
ATOM 800 C CA . VAL B 1 20 ? -5.234 12.703 4.754 1 98.69 20 VAL B CA 1
ATOM 801 C C . VAL B 1 20 ? -4.352 13.5 5.711 1 98.69 20 VAL B C 1
ATOM 803 O O . VAL B 1 20 ? -3.508 12.93 6.406 1 98.69 20 VAL B O 1
ATOM 806 N N . THR B 1 21 ? -4.605 14.805 5.758 1 98.69 21 THR B N 1
ATOM 807 C CA . THR B 1 21 ? -3.84 15.672 6.648 1 98.69 21 THR B CA 1
ATOM 808 C C . THR B 1 21 ? -4.027 15.25 8.102 1 98.69 21 THR B C 1
ATOM 810 O O . THR B 1 21 ? -3.059 15.188 8.867 1 98.69 21 THR B O 1
ATOM 813 N N . ALA B 1 22 ? -5.191 14.922 8.453 1 98.5 22 ALA B N 1
ATOM 814 C CA . ALA B 1 22 ? -5.496 14.5 9.82 1 98.5 22 ALA B CA 1
ATOM 815 C C . ALA B 1 22 ? -4.766 13.211 10.164 1 98.5 22 ALA B C 1
ATOM 817 O O . ALA B 1 22 ? -4.234 13.062 11.273 1 98.5 22 ALA B O 1
ATOM 818 N N . LEU B 1 23 ? -4.738 12.258 9.25 1 98 23 LEU B N 1
ATOM 819 C CA . LEU B 1 23 ? -4.074 10.984 9.508 1 98 23 LEU B CA 1
ATOM 820 C C . LEU B 1 23 ? -2.57 11.18 9.672 1 98 23 LEU B C 1
ATOM 822 O O . LEU B 1 23 ? -1.952 10.555 10.539 1 98 23 LEU B O 1
ATOM 826 N N . LEU B 1 24 ? -2.047 12.07 8.844 1 98.38 24 LEU B N 1
ATOM 827 C CA . LEU B 1 24 ? -0.627 12.367 9.008 1 98.38 24 LEU B CA 1
ATOM 828 C C . LEU B 1 24 ? -0.356 12.984 10.375 1 98.38 24 LEU B C 1
ATOM 830 O O . LEU B 1 24 ? 0.613 12.617 11.047 1 98.38 24 LEU B O 1
ATOM 834 N N . ASP B 1 25 ? -1.26 13.828 10.781 1 97.75 25 ASP B N 1
ATOM 835 C CA . ASP B 1 25 ? -1.112 14.484 12.078 1 97.75 25 ASP B CA 1
ATOM 836 C C . ASP B 1 25 ? -1.209 13.477 13.219 1 97.75 25 ASP B C 1
ATOM 838 O O . ASP B 1 25 ? -0.387 13.484 14.141 1 97.75 25 ASP B O 1
ATOM 842 N N . ILE B 1 26 ? -2.158 12.594 13.156 1 96.5 26 ILE B N 1
ATOM 843 C CA . ILE B 1 26 ? -2.354 11.539 14.156 1 96.5 26 ILE B CA 1
ATOM 844 C C . ILE B 1 26 ? -1.117 10.648 14.219 1 96.5 26 ILE B C 1
ATOM 846 O O . ILE B 1 26 ? -0.722 10.195 15.289 1 96.5 26 ILE B O 1
ATOM 850 N N . SER B 1 27 ? -0.523 10.336 13.117 1 96.5 27 SER B N 1
ATOM 851 C CA . SER B 1 27 ? 0.617 9.438 13 1 96.5 27 SER B CA 1
ATOM 852 C C . SER B 1 27 ? 1.91 10.117 13.43 1 96.5 27 SER B C 1
ATOM 854 O O . SER B 1 27 ? 2.924 9.453 13.648 1 96.5 27 SER B O 1
ATOM 856 N N . GLY B 1 28 ? 1.865 11.5 13.477 1 97.81 28 GLY B N 1
ATOM 857 C CA . GLY B 1 28 ? 3.061 12.258 13.812 1 97.81 28 GLY B CA 1
ATOM 858 C C . GLY B 1 28 ? 4.109 12.234 12.719 1 97.81 28 GLY B C 1
ATOM 859 O O . GLY B 1 28 ? 5.309 12.32 13 1 97.81 28 GLY B O 1
ATOM 860 N N . LEU B 1 29 ? 3.738 12.078 11.547 1 97.69 29 LEU B N 1
ATOM 861 C CA . LEU B 1 29 ? 4.664 11.977 10.422 1 97.69 29 LEU B CA 1
ATOM 862 C C . LEU B 1 29 ? 4.672 13.266 9.609 1 97.69 29 LEU B C 1
ATOM 864 O O . LEU B 1 29 ? 3.623 13.875 9.391 1 97.69 29 LEU B O 1
ATOM 868 N N . THR B 1 30 ? 5.863 13.625 9.18 1 97.06 30 THR B N 1
ATOM 869 C CA . THR B 1 30 ? 5.949 14.609 8.102 1 97.06 30 THR B CA 1
ATOM 870 C C . THR B 1 30 ? 5.582 13.977 6.766 1 97.06 30 THR B C 1
ATOM 872 O O . THR B 1 30 ? 5.496 12.75 6.652 1 97.06 30 THR B O 1
ATOM 875 N N . GLN B 1 31 ? 5.406 14.82 5.805 1 97.44 31 GLN B N 1
ATOM 876 C CA . GLN B 1 31 ? 5.133 14.328 4.457 1 97.44 31 GLN B CA 1
ATOM 877 C C . GLN B 1 31 ? 6.273 13.453 3.947 1 97.44 31 GLN B C 1
ATOM 879 O O . GLN B 1 31 ? 6.039 12.422 3.312 1 97.44 31 GLN B O 1
ATOM 884 N N . LYS B 1 32 ? 7.473 13.906 4.199 1 96.69 32 LYS B N 1
ATOM 885 C CA . LYS B 1 32 ? 8.656 13.148 3.799 1 96.69 32 LYS B CA 1
ATOM 886 C C . LYS B 1 32 ? 8.695 11.789 4.484 1 96.69 32 LYS B C 1
ATOM 888 O O . LYS B 1 32 ? 8.977 10.773 3.844 1 96.69 32 LYS B O 1
ATOM 893 N N . GLN B 1 33 ? 8.445 11.68 5.758 1 96.75 33 GLN B N 1
ATOM 894 C CA . GLN B 1 33 ? 8.438 10.438 6.512 1 96.75 33 GLN B CA 1
ATOM 895 C C . GLN B 1 33 ? 7.332 9.508 6.023 1 96.75 33 GLN B C 1
ATOM 897 O O . GLN B 1 33 ? 7.527 8.289 5.93 1 96.75 33 GLN B O 1
ATOM 902 N N . ALA B 1 34 ? 6.152 10.039 5.75 1 97.44 34 ALA B N 1
ATOM 903 C CA . ALA B 1 34 ? 5.047 9.258 5.207 1 97.44 34 ALA B CA 1
ATOM 904 C C . ALA B 1 34 ? 5.418 8.641 3.859 1 97.44 34 ALA B C 1
ATOM 906 O O . ALA B 1 34 ? 5.121 7.473 3.6 1 97.44 34 ALA B O 1
ATOM 907 N N . ALA B 1 35 ? 6.051 9.453 3.027 1 97.56 35 ALA B N 1
ATOM 908 C CA . ALA B 1 35 ? 6.496 8.961 1.727 1 97.56 35 ALA B CA 1
ATOM 909 C C . ALA B 1 35 ? 7.441 7.77 1.885 1 97.56 35 ALA B C 1
ATOM 911 O O . ALA B 1 35 ? 7.293 6.758 1.196 1 97.56 35 ALA B O 1
ATOM 912 N N . THR B 1 36 ? 8.375 7.875 2.779 1 96.44 36 THR B N 1
ATOM 913 C CA . THR B 1 36 ? 9.312 6.785 3.043 1 96.44 36 THR B CA 1
ATOM 914 C C . THR B 1 36 ? 8.57 5.562 3.584 1 96.44 36 THR B C 1
ATOM 916 O O . THR B 1 36 ? 8.82 4.438 3.148 1 96.44 36 THR B O 1
ATOM 919 N N . LEU B 1 37 ? 7.648 5.793 4.465 1 96.06 37 LEU B N 1
ATOM 920 C CA . LEU B 1 37 ? 6.891 4.719 5.098 1 96.06 37 LEU B CA 1
ATOM 921 C C . LEU B 1 37 ? 6.188 3.859 4.055 1 96.06 37 LEU B C 1
ATOM 923 O O . LEU B 1 37 ? 6.141 2.633 4.18 1 96.06 37 LEU B O 1
ATOM 927 N N . VAL B 1 38 ? 5.641 4.484 3.035 1 96.75 38 VAL B N 1
ATOM 928 C CA . VAL B 1 38 ? 4.844 3.732 2.07 1 96.75 38 VAL B CA 1
ATOM 929 C C . VAL B 1 38 ? 5.734 3.26 0.922 1 96.75 38 VAL B C 1
ATOM 931 O O . VAL B 1 38 ? 5.254 2.635 -0.026 1 96.75 38 VAL B O 1
ATOM 934 N N . GLY B 1 39 ? 6.996 3.633 0.96 1 96.81 39 GLY B N 1
ATOM 935 C CA . GLY B 1 39 ? 7.953 3.061 0.024 1 96.81 39 GLY B CA 1
ATOM 936 C C . GLY B 1 39 ? 8.234 3.959 -1.165 1 96.81 39 GLY B C 1
ATOM 937 O O . GLY B 1 39 ? 8.656 3.486 -2.223 1 96.81 39 GLY B O 1
ATOM 938 N N . LEU B 1 40 ? 7.941 5.188 -1.109 1 96.94 40 LEU B N 1
ATOM 939 C CA . LEU B 1 40 ? 8.219 6.117 -2.201 1 96.94 40 LEU B CA 1
ATOM 940 C C . LEU B 1 40 ? 9.656 6.625 -2.123 1 96.94 40 LEU B C 1
ATOM 942 O O . LEU B 1 40 ? 10.172 6.883 -1.033 1 96.94 40 LEU B O 1
ATOM 946 N N . LYS B 1 41 ? 10.328 6.66 -3.285 1 90.19 41 LYS B N 1
ATOM 947 C CA . LYS B 1 41 ? 11.672 7.23 -3.363 1 90.19 41 LYS B CA 1
ATOM 948 C C . LYS B 1 41 ? 11.617 8.758 -3.393 1 90.19 41 LYS B C 1
ATOM 950 O O . LYS B 1 41 ? 12.656 9.422 -3.5 1 90.19 41 LYS B O 1
ATOM 955 N N . ASP B 1 42 ? 10.57 9.32 -3.068 1 84.62 42 ASP B N 1
ATOM 956 C CA . ASP B 1 42 ? 10.32 10.758 -3.029 1 84.62 42 ASP B CA 1
ATOM 957 C C . ASP B 1 42 ? 10.93 11.391 -1.78 1 84.62 42 ASP B C 1
ATOM 959 O O . ASP B 1 42 ? 10.305 11.391 -0.714 1 84.62 42 ASP B O 1
ATOM 963 N N . ASN B 1 43 ? 12.07 12.008 -1.917 1 77.81 43 ASN B N 1
ATOM 964 C CA . ASN B 1 43 ? 12.852 12.477 -0.781 1 77.81 43 ASN B CA 1
ATOM 965 C C . ASN B 1 43 ? 12.375 13.844 -0.298 1 77.81 43 ASN B C 1
ATOM 967 O O . ASN B 1 43 ? 12.891 14.375 0.689 1 77.81 43 ASN B O 1
ATOM 971 N N . ASN B 1 44 ? 11.414 14.375 -0.886 1 90.62 44 ASN B N 1
ATOM 972 C CA . ASN B 1 44 ? 11.016 15.688 -0.388 1 90.62 44 ASN B CA 1
ATOM 973 C C . ASN B 1 44 ? 9.539 15.719 -0.019 1 90.62 44 ASN B C 1
ATOM 975 O O . ASN B 1 44 ? 9 16.766 0.335 1 90.62 44 ASN B O 1
ATOM 979 N N . GLY B 1 45 ? 8.93 14.617 -0.101 1 94.75 45 GLY B N 1
ATOM 980 C CA . GLY B 1 45 ? 7.547 14.516 0.338 1 94.75 45 GLY B CA 1
ATOM 981 C C . GLY B 1 45 ? 6.562 15.148 -0.633 1 94.75 45 GLY B C 1
ATOM 982 O O . GLY B 1 45 ? 5.426 15.445 -0.266 1 94.75 45 GLY B O 1
ATOM 983 N N . ARG B 1 46 ? 7.016 15.391 -1.836 1 96.25 46 ARG B N 1
ATOM 984 C CA . ARG B 1 46 ? 6.18 16.062 -2.828 1 96.25 46 ARG B CA 1
ATOM 985 C C . ARG B 1 46 ? 4.891 15.281 -3.07 1 96.25 46 ARG B C 1
ATOM 987 O O . ARG B 1 46 ? 3.814 15.875 -3.178 1 96.25 46 ARG B O 1
ATOM 994 N N . THR B 1 47 ? 4.949 14 -3.18 1 97.12 47 THR B N 1
ATOM 995 C CA . THR B 1 47 ? 3.773 13.18 -3.449 1 97.12 47 THR B CA 1
ATOM 996 C C . THR B 1 47 ? 2.717 13.367 -2.367 1 97.12 47 THR B C 1
ATOM 998 O O . THR B 1 47 ? 1.55 13.633 -2.67 1 97.12 47 THR B O 1
ATOM 1001 N N . PHE B 1 48 ? 3.094 13.289 -1.15 1 98 48 PHE B N 1
ATOM 1002 C CA . PHE B 1 48 ? 2.133 13.438 -0.063 1 98 48 PHE B CA 1
ATOM 1003 C C . PHE B 1 48 ? 1.673 14.883 0.059 1 98 48 PHE B C 1
ATOM 1005 O O . PHE B 1 48 ? 0.534 15.148 0.451 1 98 48 PHE B O 1
ATOM 1012 N N . ARG B 1 49 ? 2.486 15.836 -0.343 1 97.69 49 ARG B N 1
ATOM 1013 C CA . ARG B 1 49 ? 2.027 17.219 -0.382 1 97.69 49 ARG B CA 1
ATOM 1014 C C . ARG B 1 49 ? 0.857 17.391 -1.346 1 97.69 49 ARG B C 1
ATOM 1016 O O . ARG B 1 49 ? -0.089 18.125 -1.062 1 97.69 49 ARG B O 1
ATOM 1023 N N . ARG B 1 50 ? 0.951 16.688 -2.471 1 98.12 50 ARG B N 1
ATOM 1024 C CA . ARG B 1 50 ? -0.134 16.75 -3.443 1 98.12 50 ARG B CA 1
ATOM 1025 C C . ARG B 1 50 ? -1.422 16.172 -2.869 1 98.12 50 ARG B C 1
ATOM 1027 O O . ARG B 1 50 ? -2.516 16.641 -3.184 1 98.12 50 ARG B O 1
ATOM 1034 N N . PHE B 1 51 ? -1.311 15.133 -2.021 1 98.44 51 PHE B N 1
ATOM 1035 C CA . PHE B 1 51 ? -2.482 14.562 -1.367 1 98.44 51 PHE B CA 1
ATOM 1036 C C . PHE B 1 51 ? -3.094 15.562 -0.391 1 98.44 51 PHE B C 1
ATOM 1038 O O . PHE B 1 51 ? -4.309 15.773 -0.392 1 98.44 51 PHE B O 1
ATOM 1045 N N . THR B 1 52 ? -2.213 16.172 0.418 1 98.44 52 THR B N 1
ATOM 1046 C CA . THR B 1 52 ? -2.699 17.047 1.477 1 98.44 52 THR B CA 1
ATOM 1047 C C . THR B 1 52 ? -3.168 18.391 0.901 1 98.44 52 THR B C 1
ATOM 1049 O O . THR B 1 52 ? -3.938 19.109 1.539 1 98.44 52 THR B O 1
ATOM 1052 N N . MET B 1 53 ? -2.723 18.703 -0.265 1 98.25 53 MET B N 1
ATOM 1053 C CA . MET B 1 53 ? -3.182 19.922 -0.935 1 98.25 53 MET B CA 1
ATOM 1054 C C . MET B 1 53 ? -4.43 19.641 -1.767 1 98.25 53 MET B C 1
ATOM 1056 O O . MET B 1 53 ? -5.066 20.562 -2.268 1 98.25 53 MET B O 1
ATOM 1060 N N . GLY B 1 54 ? -4.77 18.422 -1.914 1 98.31 54 GLY B N 1
ATOM 1061 C CA . GLY B 1 54 ? -5.957 18.062 -2.674 1 98.31 54 GLY B CA 1
ATOM 1062 C C . GLY B 1 54 ? -5.734 18.078 -4.176 1 98.31 54 GLY B C 1
ATOM 1063 O O . GLY B 1 54 ? -6.691 18.109 -4.949 1 98.31 54 GLY B O 1
ATOM 1064 N N . GLU B 1 55 ? -4.492 18.172 -4.676 1 98.44 55 GLU B N 1
ATOM 1065 C CA . GLU B 1 55 ? -4.184 18.156 -6.102 1 98.44 55 GLU B CA 1
ATOM 1066 C C . GLU B 1 55 ? -4.465 16.797 -6.715 1 98.44 55 GLU B C 1
ATOM 1068 O O . GLU B 1 55 ? -4.914 16.703 -7.855 1 98.44 55 GLU B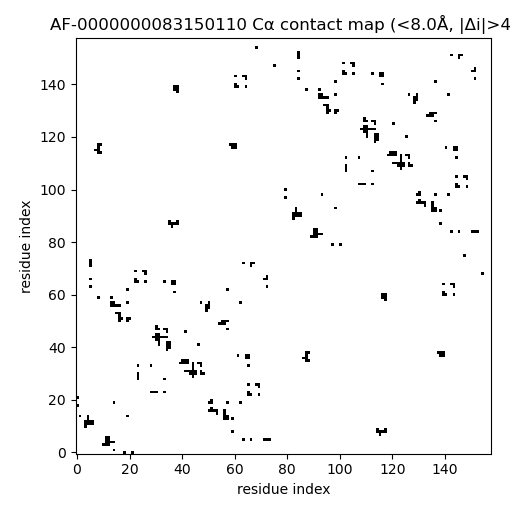 O 1
ATOM 1073 N N . THR B 1 56 ? -4.125 15.75 -6.012 1 98.06 56 THR B N 1
ATOM 1074 C CA . THR B 1 56 ? -4.391 14.367 -6.406 1 98.06 56 THR B CA 1
ATOM 1075 C C . THR B 1 56 ? -4.941 13.562 -5.234 1 98.06 56 THR B C 1
ATOM 1077 O O . THR B 1 56 ? -4.512 13.75 -4.094 1 98.06 56 THR B O 1
ATOM 1080 N N . PRO B 1 57 ? -5.867 12.695 -5.48 1 98.19 57 PRO B N 1
ATOM 1081 C CA . PRO B 1 57 ? -6.328 11.828 -4.395 1 98.19 57 PRO B CA 1
ATOM 1082 C C . PRO B 1 57 ? -5.27 10.82 -3.951 1 98.19 57 PRO B C 1
ATOM 1084 O O . PRO B 1 57 ? -4.441 10.398 -4.762 1 98.19 57 PRO B O 1
ATOM 1087 N N . ILE B 1 58 ? -5.336 10.477 -2.727 1 98.44 58 ILE B N 1
ATOM 1088 C CA . ILE B 1 58 ? -4.395 9.484 -2.221 1 98.44 58 ILE B CA 1
ATOM 1089 C C . ILE B 1 58 ? -4.742 8.102 -2.783 1 98.44 58 ILE B C 1
ATOM 1091 O O . ILE B 1 58 ? -5.918 7.789 -2.982 1 98.44 58 ILE B O 1
ATOM 1095 N N . ALA B 1 59 ? -3.736 7.332 -3.014 1 97.75 59 ALA B N 1
ATOM 1096 C CA . ALA B 1 59 ? -3.938 5.945 -3.426 1 97.75 59 ALA B CA 1
ATOM 1097 C C . ALA B 1 59 ? -4.367 5.078 -2.244 1 97.75 59 ALA B C 1
ATOM 1099 O O . ALA B 1 59 ? -3.908 5.285 -1.118 1 97.75 59 ALA B O 1
ATOM 1100 N N . TYR B 1 60 ? -5.07 4.035 -2.514 1 97.44 60 TYR B N 1
ATOM 1101 C CA . TYR B 1 60 ? -5.574 3.154 -1.465 1 97.44 60 TYR B CA 1
ATOM 1102 C C . TYR B 1 60 ? -4.426 2.518 -0.691 1 97.44 60 TYR B C 1
ATOM 1104 O O . TYR B 1 60 ? -4.469 2.434 0.539 1 97.44 60 TYR B O 1
ATOM 1112 N N . ALA B 1 61 ? -3.477 2.084 -1.411 1 97.31 61 ALA B N 1
ATOM 1113 C CA . ALA B 1 61 ? -2.379 1.354 -0.783 1 97.31 61 ALA B CA 1
ATOM 1114 C C . ALA B 1 61 ? -1.645 2.23 0.228 1 97.31 61 ALA B C 1
ATOM 1116 O O . ALA B 1 61 ? -1.3 1.772 1.32 1 97.31 61 ALA B O 1
ATOM 1117 N N . TYR B 1 62 ? -1.468 3.471 -0.102 1 97.56 62 TYR B N 1
ATOM 1118 C CA . TYR B 1 62 ? -0.768 4.379 0.799 1 97.56 62 TYR B CA 1
ATOM 1119 C C . TYR B 1 62 ? -1.612 4.684 2.029 1 97.56 62 TYR B C 1
ATOM 1121 O O . TYR B 1 62 ? -1.099 4.715 3.15 1 97.56 62 TYR B O 1
ATOM 1129 N N . TRP B 1 63 ? -2.857 4.871 1.762 1 98 63 TRP B N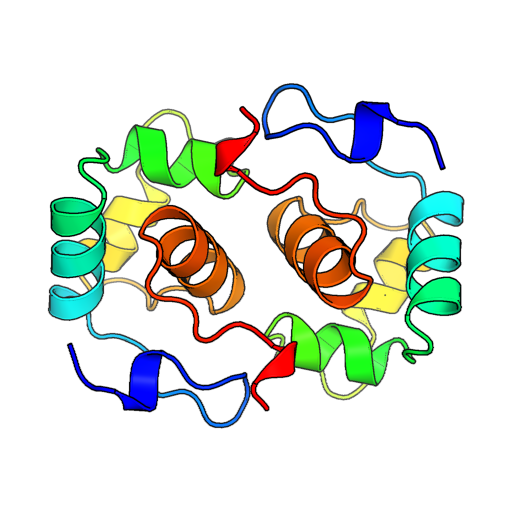 1
ATOM 1130 C CA . TRP B 1 63 ? -3.793 5.09 2.859 1 98 63 TRP B CA 1
ATOM 1131 C C . TRP B 1 63 ? -3.791 3.908 3.822 1 98 63 TRP B C 1
ATOM 1133 O O . TRP B 1 63 ? -3.703 4.09 5.039 1 98 63 TRP B O 1
ATOM 1143 N N . PHE B 1 64 ? -3.826 2.729 3.316 1 96.25 64 PHE B N 1
ATOM 1144 C CA . PHE B 1 64 ? -3.836 1.508 4.113 1 96.25 64 PHE B CA 1
ATOM 1145 C C . PHE B 1 64 ? -2.594 1.426 4.992 1 96.25 64 PHE B C 1
ATOM 1147 O O . PHE B 1 64 ? -2.689 1.136 6.188 1 96.25 64 PHE B O 1
ATOM 1154 N N . ILE B 1 65 ? -1.49 1.705 4.465 1 95.94 65 ILE B N 1
ATOM 1155 C CA . ILE B 1 65 ? -0.244 1.605 5.219 1 95.94 65 ILE B CA 1
ATOM 1156 C C . ILE B 1 65 ? -0.229 2.652 6.332 1 95.94 65 ILE B C 1
ATOM 1158 O O . ILE B 1 65 ? 0.176 2.361 7.461 1 95.94 65 ILE B O 1
ATOM 1162 N N . LEU B 1 66 ? -0.666 3.846 6.051 1 96.25 66 LEU B N 1
ATOM 1163 C CA . LEU B 1 66 ? -0.729 4.879 7.078 1 96.25 66 LEU B CA 1
ATOM 1164 C C . LEU B 1 66 ? -1.673 4.473 8.203 1 96.25 66 LEU B C 1
ATOM 1166 O O . LEU B 1 66 ? -1.38 4.703 9.375 1 96.25 66 LEU B O 1
ATOM 1170 N N . CYS B 1 67 ? -2.859 3.875 7.809 1 95.75 67 CYS B N 1
ATOM 1171 C CA . CYS B 1 67 ? -3.816 3.418 8.812 1 95.75 67 CYS B CA 1
ATOM 1172 C C . CYS B 1 67 ? -3.207 2.338 9.695 1 95.75 67 CYS B C 1
ATOM 1174 O O . CYS B 1 67 ? -3.404 2.342 10.914 1 95.75 67 CYS B O 1
ATOM 1176 N N . GLN B 1 68 ? -2.502 1.478 9.07 1 93.06 68 GLN B N 1
ATOM 1177 C CA . GLN B 1 68 ? -1.815 0.437 9.828 1 93.06 68 GLN B CA 1
ATOM 1178 C C . GLN B 1 68 ? -0.803 1.041 10.797 1 93.06 68 GLN B C 1
ATOM 1180 O O . GLN B 1 68 ? -0.738 0.642 11.961 1 93.06 68 GLN B O 1
ATOM 1185 N N . TYR B 1 69 ? -0.096 1.988 10.352 1 93.38 69 TYR B N 1
ATOM 1186 C CA . TYR B 1 69 ? 0.905 2.66 11.172 1 93.38 69 TYR B CA 1
ATOM 1187 C C . TYR B 1 69 ? 0.258 3.344 12.367 1 93.38 69 TYR B C 1
ATOM 1189 O O . TYR B 1 69 ? 0.795 3.303 13.477 1 93.38 69 TYR B O 1
ATOM 1197 N N . ALA B 1 70 ? -0.888 3.961 12.109 1 94.44 70 ALA B N 1
ATOM 1198 C CA . ALA B 1 70 ? -1.585 4.723 13.141 1 94.44 70 ALA B CA 1
ATOM 1199 C C . ALA B 1 70 ? -2.367 3.801 14.07 1 94.44 70 ALA B C 1
ATOM 1201 O O . ALA B 1 70 ? -2.93 4.25 15.078 1 94.44 70 ALA B O 1
ATOM 1202 N N . GLY B 1 71 ? -2.432 2.516 13.719 1 89.94 71 GLY B N 1
ATOM 1203 C CA . GLY B 1 71 ? -3.215 1.592 14.523 1 89.94 71 GLY B CA 1
ATOM 1204 C C . GLY B 1 71 ? -4.707 1.726 14.305 1 89.94 71 GLY B C 1
ATOM 1205 O O . GLY B 1 71 ? -5.5 1.473 15.219 1 89.94 71 GLY B O 1
ATOM 1206 N N . LEU B 1 72 ? -5.117 2.314 13.25 1 86.94 72 LEU B N 1
ATOM 1207 C CA . LEU B 1 72 ? -6.523 2.545 12.938 1 86.94 72 LEU B CA 1
ATOM 1208 C C . LEU B 1 72 ? -7.066 1.446 12.031 1 86.94 72 LEU B C 1
ATOM 1210 O O . LEU B 1 72 ? -8.273 1.375 11.789 1 86.94 72 LEU B O 1
ATOM 1214 N N . SER B 1 73 ? -6.27 0.627 11.344 1 70.25 73 SER B N 1
ATOM 1215 C CA . SER B 1 73 ? -6.785 -0.393 10.438 1 70.25 73 SER B CA 1
ATOM 1216 C C . SER B 1 73 ? -7.473 -1.517 11.203 1 70.25 73 SER B C 1
ATOM 1218 O O . SER B 1 73 ? -7.043 -1.882 12.297 1 70.25 73 SER B O 1
ATOM 1220 N N . ASN B 1 74 ? -8.836 -1.57 10.914 1 54.28 74 ASN B N 1
ATOM 1221 C CA . ASN B 1 74 ? -9.516 -2.746 11.445 1 54.28 74 ASN B CA 1
ATOM 1222 C C . ASN B 1 74 ? -8.844 -4.039 10.984 1 54.28 74 ASN B C 1
ATOM 1224 O O 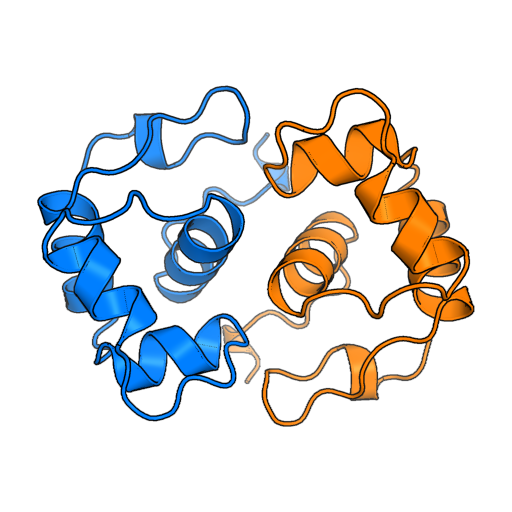. ASN B 1 74 ? -8.359 -4.121 9.852 1 54.28 74 ASN B O 1
ATOM 1228 N N . ASN B 1 75 ? -8.125 -4.711 11.781 1 51.16 75 ASN B N 1
ATOM 1229 C CA . ASN B 1 75 ? -7.504 -6 11.5 1 51.16 75 ASN B CA 1
ATOM 1230 C C . ASN B 1 75 ? -8.328 -6.824 10.516 1 51.16 75 ASN B C 1
ATOM 1232 O O . ASN B 1 75 ? -9.562 -6.766 10.539 1 51.16 75 ASN B O 1
ATOM 1236 N N . TYR B 1 76 ? -7.863 -6.996 9.141 1 42.03 76 TYR B N 1
ATOM 1237 C CA . TYR B 1 76 ? -8.438 -7.957 8.203 1 42.03 76 TYR B CA 1
ATOM 1238 C C . TYR B 1 76 ? -9.156 -9.078 8.945 1 42.03 76 TYR B C 1
ATOM 1240 O O . TYR B 1 76 ? -10.18 -9.586 8.469 1 42.03 76 TYR B O 1
ATOM 1248 N N . LYS B 1 77 ? -8.516 -9.742 9.938 1 38.5 77 LYS B N 1
ATOM 1249 C CA . LYS B 1 77 ? -9.258 -10.867 10.492 1 38.5 77 LYS B CA 1
ATOM 1250 C C . LYS B 1 77 ? -10.57 -10.398 11.117 1 38.5 77 LYS B C 1
ATOM 1252 O O . LYS B 1 77 ? -11.391 -11.219 11.547 1 38.5 77 LYS B O 1
ATOM 1257 N N . ASN B 1 78 ? -10.719 -9.234 11.523 1 32.16 78 ASN B N 1
ATOM 1258 C CA . ASN B 1 78 ? -12.047 -9 12.07 1 32.16 78 ASN B CA 1
ATOM 1259 C C . ASN B 1 78 ? -13.078 -8.812 10.953 1 32.16 78 ASN B C 1
ATOM 1261 O O . ASN B 1 78 ? -14.133 -8.219 11.18 1 32.16 78 ASN B O 1
ATOM 1265 N N . ILE B 1 79 ? -12.602 -8.953 9.773 1 23.84 79 ILE B N 1
ATOM 1266 C CA . ILE B 1 79 ? -13.758 -9.172 8.906 1 23.84 79 ILE B CA 1
ATOM 1267 C C . ILE B 1 79 ? -14.312 -10.578 9.133 1 23.84 79 ILE B C 1
ATOM 1269 O O . ILE B 1 79 ? -13.562 -11.555 9.172 1 23.84 79 ILE B O 1
#

Nearest PDB structures (foldseek):
  4yba-assembly1_A  TM=7.680E-01  e=3.058E-02  Klebsiella pneumoniae
  3fmy-assembly1_A-2  TM=8.302E-01  e=8.744E-02  Escherichia coli K-12
  2ox6-assembly2_C  TM=9.473E-01  e=2.500E-01  Shewanella oneidensis MR-1
  2ef8-assembly1_B  TM=8.598E-01  e=1.836E-01  Peduovirus P2
  3eus-assembly1_A  TM=6.471E-01  e=2.350E-01  Ruegeria pomeroyi

Solvent-accessible surface area (backbone atoms only — not comparable to full-atom values): 8867 Å² total; per-residue (Å²): 121,67,72,48,48,70,42,59,57,88,71,33,40,83,60,48,28,67,43,50,44,47,50,34,58,75,55,70,46,52,46,37,56,47,27,35,67,43,45,43,88,45,82,75,10,57,70,47,46,32,25,49,68,55,77,41,79,68,54,54,37,52,51,50,50,52,29,52,73,57,68,66,51,69,58,71,79,77,100,122,68,75,49,48,69,40,60,56,89,71,33,41,83,62,50,26,67,42,48,44,48,51,34,57,75,56,69,44,51,44,37,54,47,27,34,67,43,46,45,88,46,84,74,9,57,71,46,46,32,24,48,68,54,76,40,79,68,54,54,37,53,52,50,49,51,29,50,73,56,67,65,52,70,57,74,79,77,100

Secondary structure (DSSP, 8-state):
--GGGGSPTTTPPPPPHHHHHHHHHHHT--HHHHHHHTT---TT-HHHHHHHTTSSPPPHHHHHHHHHHHT-S--GGG-/--GGGGSPTTTPPPPPHHHHHHHHHHHT--HHHHHHHTT---TT-HHHHHHHTTSSPPPHHHHHHHHHHHT-S--GGG-

Radius of gyration: 15.01 Å; Cα contacts (8 Å, |Δi|>4): 225; chains: 2; bounding box: 32×39×33 Å

Sequence (158 aa):
MRPECFLPFPEWSVPTKEEVTALLDISGLTQKQAATLVGLKDNNGRTFRRFTMGETPIAYAYWFILCQYAGLSNNYKNIMRPECFLPFPEWSVPTKEEVTALLDISGLTQKQAATLVGLKDNNGRTFRRFTMGETPIAYAYWFILCQYAGLSNNYKNI

Foldseek 3Di:
DDPQCQDDPPSRDFDALVRLVVLCVLLVHDLQRLCVQLPHPDNPSVVNVCCNVRVDTDDSSSSNSSCVSSVNHDPVVVD/DDPQCQDDPPSRDFDALVRLVVLCVLLVHDLQRLCVQLPHPDNPSVVNVCCNVRVDTDDSSSVNSSCVSSVNHPPVVVD

pLDDT: mean 91.6, std 15.51, range [23.84, 98.75]

Organism: NCBI:txid2528037

=== Feature glossary ===
Key to the feature types in this record:

— What the protein is —

Primary structure: the covalent order of the twenty standard amino acids along the backbone. Two proteins with the same sequence will (almost always) fold to the same structure; two with 30% identity often share a fold but not the details.

Database cross-references. InterPro integrates a dozen domain/family signature databases into unified entries with residue-range hits. GO terms attach function/process/location labels with evidence codes. CATH codes position the fold in a four-level structural taxonomy. Organism is the NCBI-taxonomy species name.

— Where its atoms are —

The mmCIF block holds the 3D Cartesian coordinates of each backbone atom (N, Cα, C, O) in ångströms. mmCIF is the PDB's canonical archive format — a tagged-loop text representation of the atomic model.

Six rendered views show the 3D structure from the faces of a cube — i.e. along ±x, ±y, ±z. Rendering representation is drawn randomly per protein from cartoon (secondary-structure ribbons), sticks (backbone bonds), or molecular surface; coloring is either N→C rainbow (blue at the N-terminus through red at the C-terminus) or one color per chain.

— Local backbone conformation —

DSSP 8-state secondary structure assigns each residue one of H (α-helix), G (3₁₀-helix), I (π-helix), E (extended β-strand), B (isolated β-bridge), T (hydrogen-bonded turn), S (bend), or '-' (coil). The assignment is computed from backbone hydrogen-bond geometry via the Kabsch–Sander algorithm.

P-SEA three-state annotation labels each residue as helix, strand, or coil based purely on the geometry of the Cα trace. It serves as a fallback when the full backbone (and thus DSSP) is unavailable.

The φ/ψ torsion pair specifies the backbone conformation at each residue. φ rotates about the N–Cα bond, ψ about the Cα–C bond. Steric clashes forbid most of the (φ, ψ) plane — the allowed regions (α-helix basin, β-sheet basin, left-handed helix) are the Ramachandran-allowed regions.

— Global shape and packing —

The geometric summary reports three shape descriptors. Rg (radius of gyration) measures how spread out the Cα atoms are about their centre of mass; compact globular proteins have small Rg, elongated or unfolded ones large. Cα contacts (<8 Å, |i−j|>4) count long-range residue pairs in spatial proximity — high for tightly packed folds, near zero for rods or random coil. The bounding-box extents give the protein's footprint along x, y, z in Å.

Accessible surface area quantifies burial. A residue with SASA near zero is packed into the hydrophobic core; one with SASA >100 Å² sits on the surface. Computed here via the Shrake–Rupley numerical algorithm with a 1.4 Å probe.

Plot images: a contact map (which residues are close in 3D, as an N×N binary image), a Ramachandran scatter (backbone torsion angles, revealing secondary-structure composition at a glance), and — for AlphaFold structures — a PAE heatmap (pairwise prediction confidence).

— Structural neighborhood —

The Foldseek 3Di string encodes local tertiary geometry as a 20-letter alphabet — one character per residue — derived from the relative positions of nearby Cα atoms. Unlike the amino-acid sequence, 3Di is a direct function of the 3D structure, so two proteins with the same fold have similar 3Di strings even at low sequence identity.

Nearest PDB neighbors are the top structural matches found by Foldseek when searching this structure against the entire Protein Data Bank. Each hit reports a TM-score (0 to 1; >0.5 almost always implies the same fold) and an E-value. These are *structural* homologs — they may share no detectable sequenc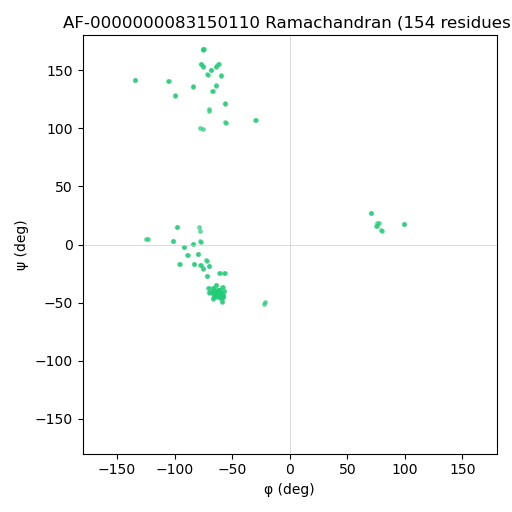e similarity.

— Confidence and disorder —

For AlphaFold models, the B-factor field carries pLDDT — the model's own estimate of local accuracy on a 0–100 scale. Regions with pLDDT<50 should be treated as essentially unmodeled; they often correspond to intrinsically disordered segments.

B-factor (Debye–Waller factor) reflects atomic displacement in the crystal lattice. It is an experimental observable (units Å²), not a prediction; low values mean the atom is pinned down, high values mean it moves or is heterogeneous across the crystal.

Predicted aligned error is AlphaFold's pairwise confidence. Unlike pLDDT (per-residue), PAE is per-residue-pair and capt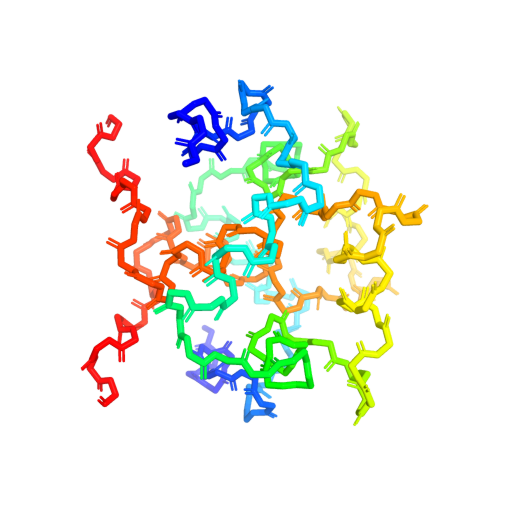ures whether two parts of the structure are correctly placed relative to each other. Units are ångströms of expected positional error.